Protein AF-A0A2G8PEU1-F1 (afdb_monomer)

Mean predicted aligned error: 15.69 Å

Foldseek 3Di:
DPPVVVVVLVVCLVVVLVVQLVVCVVVVDDNVVSVVVSVVVSVVSVVVVVVVVVVVVVVPPPVVVVVVVVVVVVVVVVVVVPDDPVVVVVVVVVVVVVVVVVVVVVVVVVPDD

Radius of gyration: 30.7 Å; Cα contacts (8 Å, |Δi|>4): 16; chains: 1; bounding box: 74×16×77 Å

Solvent-accessible surface area (backbone atoms only — not comparable to full-atom values): 6406 Å² total; per-residue (Å²): 134,65,81,64,56,63,56,52,50,55,51,48,52,53,54,49,50,53,51,50,37,52,51,34,47,72,72,68,44,54,69,69,59,28,50,52,52,43,51,52,52,49,52,50,50,52,49,53,49,50,50,54,50,48,52,57,58,71,64,59,77,51,60,63,64,56,46,51,56,54,51,51,52,50,51,53,51,53,51,60,73,69,53,52,80,67,59,57,51,51,53,53,52,52,53,52,52,52,54,51,51,52,55,54,54,58,58,62,64,80,70,67,130

Sequence (113 aa):
MRRRDVLGIGLALLLGGGLLYGLLLWAGLDTGAAQQASSVVFLLGCLGWTVGYLKRVLSREMTLKAQWATFERQQIQEKLHSLSPEEWQALQAELASETEEEAEGGLTEQGKC

pLDDT: mean 73.16, std 13.18, range [41.72, 91.38]

Nearest PDB structures (foldseek):
  7ard-assembly1_f  TM=5.089E-01  e=9.761E+00  Polytomella sp. Pringsheim 198.80

Secondary structure (DSSP, 8-state):
--THHHHHHHHHHHHHHHHHHHHHHHTT--HHHHHHHHHHHHHHHHHHHHHHHHHHHHTT--HHHHHHHHHHHHHHHHHHHHS-HHHHHHHHHHHHHHHHHHHHHHHHHTT--

Structure (mmCIF, N/CA/C/O backbone):
data_AF-A0A2G8PEU1-F1
#
_entry.id   AF-A0A2G8PEU1-F1
#
loop_
_atom_site.group_PDB
_atom_site.id
_atom_site.type_symbol
_atom_site.label_atom_id
_atom_site.label_alt_id
_atom_site.label_comp_id
_atom_site.label_asym_id
_atom_site.label_entity_id
_atom_site.label_seq_id
_atom_site.pdbx_PDB_ins_code
_atom_site.Cartn_x
_atom_site.Cartn_y
_atom_site.Cartn_z
_atom_site.occupancy
_atom_site.B_iso_or_equiv
_atom_site.auth_seq_id
_atom_site.auth_comp_id
_atom_site.auth_asym_id
_atom_site.auth_atom_id
_atom_site.pdbx_PDB_model_num
ATOM 1 N N . MET A 1 1 ? -1.436 0.421 11.258 1.00 52.22 1 MET A N 1
ATOM 2 C CA . MET A 1 1 ? -0.233 0.026 10.486 1.00 52.22 1 MET A CA 1
ATOM 3 C C . MET A 1 1 ? 0.990 0.170 11.369 1.00 52.22 1 MET A C 1
ATOM 5 O O . MET A 1 1 ? 1.088 1.181 12.058 1.00 52.22 1 MET A O 1
ATOM 9 N N . ARG A 1 2 ? 1.906 -0.808 11.391 1.00 60.06 2 ARG A N 1
ATOM 10 C CA . ARG A 1 2 ? 3.204 -0.605 12.047 1.00 60.06 2 ARG A CA 1
ATOM 11 C C . ARG A 1 2 ? 4.106 0.091 11.032 1.00 60.06 2 ARG A C 1
ATOM 13 O O . ARG A 1 2 ? 4.277 -0.386 9.922 1.00 60.06 2 ARG A O 1
ATOM 20 N N . ARG A 1 3 ? 4.693 1.212 11.439 1.00 57.25 3 ARG A N 1
ATOM 21 C CA . ARG A 1 3 ? 5.715 2.022 10.744 1.00 57.25 3 ARG A CA 1
ATOM 22 C C . ARG A 1 3 ? 6.770 1.253 9.918 1.00 57.25 3 ARG A C 1
ATOM 24 O O . ARG A 1 3 ? 7.330 1.816 8.989 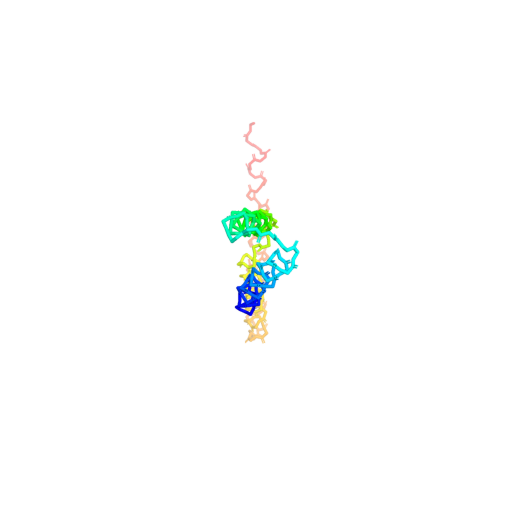1.00 57.25 3 ARG A O 1
ATOM 31 N N . ARG A 1 4 ? 7.020 -0.024 10.224 1.00 62.19 4 ARG A N 1
ATOM 32 C CA . ARG A 1 4 ? 7.952 -0.899 9.498 1.00 62.19 4 ARG A CA 1
ATOM 33 C C . ARG A 1 4 ? 7.449 -1.382 8.135 1.00 62.19 4 ARG A C 1
ATOM 35 O O . ARG A 1 4 ? 8.285 -1.624 7.274 1.00 62.19 4 ARG A O 1
ATOM 42 N N . ASP A 1 5 ? 6.136 -1.462 7.919 1.00 68.38 5 ASP A N 1
ATOM 43 C CA . ASP A 1 5 ? 5.595 -1.969 6.652 1.00 68.38 5 ASP A CA 1
ATOM 44 C C . ASP A 1 5 ? 5.984 -1.024 5.506 1.00 68.38 5 ASP A C 1
ATOM 46 O O . ASP A 1 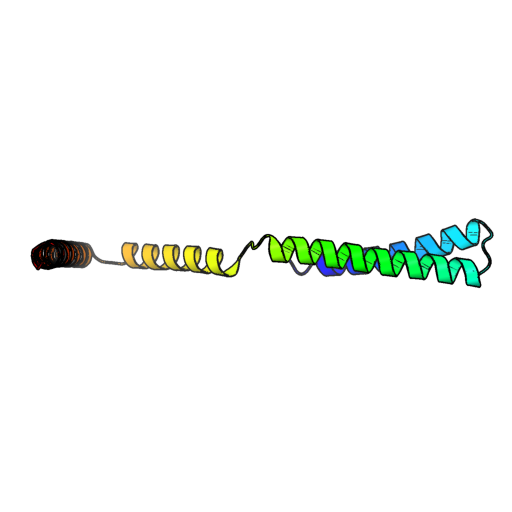5 ? 6.594 -1.456 4.532 1.00 68.38 5 ASP A O 1
ATOM 50 N N . VAL A 1 6 ? 5.739 0.285 5.676 1.00 75.19 6 VAL A N 1
ATOM 51 C CA . VAL A 1 6 ? 6.000 1.344 4.675 1.00 75.19 6 VAL A CA 1
ATOM 52 C C . VAL A 1 6 ? 7.460 1.365 4.223 1.00 75.19 6 VAL A C 1
ATOM 54 O O . VAL A 1 6 ? 7.739 1.488 3.032 1.00 75.19 6 VAL A O 1
ATOM 57 N N . LEU A 1 7 ? 8.390 1.196 5.165 1.00 79.62 7 LEU A N 1
ATOM 58 C CA . LEU A 1 7 ? 9.820 1.194 4.870 1.00 79.62 7 LEU A CA 1
ATOM 59 C C . LEU A 1 7 ? 10.232 -0.042 4.053 1.00 79.62 7 LEU A C 1
ATOM 61 O O . LEU A 1 7 ? 11.033 0.071 3.129 1.00 79.62 7 LEU A O 1
ATOM 65 N N . GLY A 1 8 ? 9.642 -1.205 4.350 1.00 82.38 8 GLY A N 1
ATOM 66 C CA . GLY A 1 8 ? 9.882 -2.436 3.595 1.00 82.38 8 GLY A CA 1
ATOM 67 C C . GLY A 1 8 ? 9.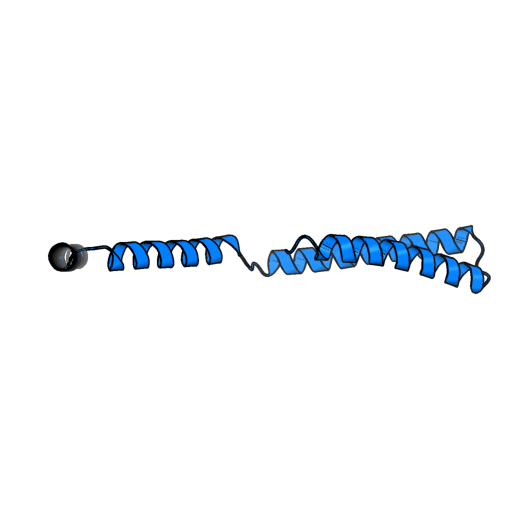378 -2.352 2.154 1.00 82.38 8 GLY A C 1
ATOM 68 O O . GLY A 1 8 ? 10.059 -2.791 1.234 1.00 82.38 8 GLY A O 1
ATOM 69 N N . ILE A 1 9 ? 8.221 -1.726 1.942 1.00 80.81 9 ILE A N 1
ATOM 70 C CA . ILE A 1 9 ? 7.623 -1.567 0.609 1.00 80.81 9 ILE A CA 1
ATOM 71 C C . ILE A 1 9 ? 8.407 -0.564 -0.233 1.00 80.81 9 ILE A C 1
ATOM 73 O O . ILE A 1 9 ? 8.667 -0.826 -1.404 1.00 80.81 9 ILE A O 1
ATOM 77 N N . GLY A 1 10 ? 8.814 0.565 0.360 1.00 80.69 10 GLY A N 1
ATOM 78 C CA . GLY A 1 10 ? 9.652 1.550 -0.325 1.00 80.69 10 GLY A CA 1
ATOM 79 C C . GLY A 1 10 ? 10.979 0.943 -0.785 1.00 80.69 10 GLY A C 1
ATOM 80 O O . GLY A 1 10 ? 11.386 1.141 -1.928 1.00 80.69 10 GLY A O 1
ATOM 81 N N . LEU A 1 11 ? 11.610 0.131 0.070 1.00 87.25 11 LEU A N 1
ATOM 82 C CA . LEU A 1 11 ? 12.844 -0.572 -0.273 1.00 87.25 11 LEU A CA 1
ATOM 83 C C . LEU A 1 11 ? 12.624 -1.639 -1.358 1.00 87.25 11 LEU A C 1
ATOM 85 O O . LEU A 1 11 ? 13.424 -1.743 -2.286 1.00 87.25 11 LEU A O 1
ATOM 89 N N . ALA A 1 12 ? 11.527 -2.395 -1.280 1.00 85.62 12 ALA A N 1
ATOM 90 C CA . ALA A 1 12 ? 11.177 -3.401 -2.281 1.00 85.62 12 ALA A CA 1
ATOM 91 C C . ALA A 1 12 ? 10.884 -2.785 -3.660 1.00 85.62 12 ALA A C 1
ATOM 93 O O . ALA A 1 12 ? 11.315 -3.333 -4.670 1.00 85.62 12 ALA A O 1
ATOM 94 N N . LEU A 1 13 ? 10.206 -1.633 -3.716 1.00 85.50 13 LEU A N 1
ATOM 95 C CA . LEU A 1 13 ? 9.960 -0.894 -4.960 1.00 85.50 13 LEU A CA 1
ATOM 96 C C . LEU A 1 13 ? 11.259 -0.373 -5.582 1.00 85.50 13 LEU A C 1
ATOM 98 O O . LEU A 1 13 ? 11.442 -0.491 -6.792 1.00 85.50 13 LEU A O 1
ATOM 102 N N . LEU A 1 14 ? 12.170 0.161 -4.764 1.00 85.62 14 LEU A N 1
ATOM 103 C CA . LEU A 1 14 ? 13.453 0.682 -5.234 1.00 85.62 14 LEU A CA 1
ATOM 104 C C . LEU A 1 14 ? 14.341 -0.436 -5.803 1.00 85.62 14 LEU A C 1
ATOM 106 O O . LEU A 1 14 ? 14.827 -0.338 -6.930 1.00 85.62 14 LEU A O 1
ATOM 110 N N . LEU A 1 15 ? 14.521 -1.517 -5.038 1.00 89.44 15 LEU A N 1
ATOM 111 C CA . LEU A 1 15 ? 15.333 -2.659 -5.460 1.00 89.44 15 LEU A CA 1
ATOM 112 C C . LEU A 1 15 ? 14.684 -3.411 -6.626 1.00 89.44 15 LEU A C 1
ATOM 114 O O . LEU A 1 15 ? 15.373 -3.784 -7.572 1.00 89.44 15 LEU A O 1
ATOM 118 N N . GLY A 1 16 ? 13.363 -3.590 -6.590 1.00 87.88 16 GLY A N 1
ATOM 119 C CA . GLY A 1 16 ? 12.604 -4.242 -7.652 1.00 87.88 16 GLY A CA 1
ATOM 120 C C . GLY A 1 16 ? 12.656 -3.470 -8.969 1.00 87.88 16 GLY A C 1
ATOM 121 O O . GLY A 1 16 ? 12.897 -4.072 -10.011 1.00 87.88 16 GLY A O 1
ATOM 122 N N . GLY A 1 17 ? 12.507 -2.142 -8.933 1.00 84.62 17 GLY A N 1
ATOM 123 C CA . GLY A 1 17 ? 12.611 -1.293 -10.123 1.00 84.62 17 GLY A CA 1
ATOM 124 C C . GLY A 1 17 ? 14.012 -1.304 -10.739 1.00 84.62 17 GLY A C 1
ATOM 125 O O . GLY A 1 17 ? 14.148 -1.446 -11.955 1.00 84.62 17 GLY A O 1
ATOM 126 N N . GLY A 1 18 ? 15.055 -1.229 -9.903 1.00 84.25 18 GLY A N 1
ATOM 127 C CA . GLY A 1 18 ? 16.447 -1.311 -10.354 1.00 84.25 18 GLY A CA 1
ATOM 128 C C . GLY A 1 18 ? 16.805 -2.673 -10.957 1.00 84.25 18 GLY A C 1
ATOM 129 O O . GLY A 1 18 ? 17.414 -2.731 -12.025 1.00 84.25 18 GLY A O 1
ATOM 130 N N . LEU A 1 19 ? 16.374 -3.768 -10.320 1.00 90.00 19 LEU A N 1
ATOM 131 C CA . LEU A 1 19 ? 16.560 -5.129 -10.837 1.00 90.00 19 LEU A CA 1
ATOM 132 C C . LEU A 1 19 ? 15.831 -5.344 -12.160 1.00 90.00 19 LEU A C 1
ATOM 134 O O . LEU A 1 19 ? 16.400 -5.922 -13.084 1.00 90.00 19 LEU A O 1
ATOM 138 N N . LEU A 1 20 ? 14.591 -4.863 -12.262 1.00 86.44 20 LEU A N 1
ATOM 139 C CA . LEU A 1 20 ? 13.805 -4.965 -13.482 1.00 86.44 20 LEU A CA 1
ATOM 140 C C . LEU A 1 20 ? 14.508 -4.235 -14.630 1.00 86.44 20 LEU A C 1
ATOM 142 O O . LEU A 1 20 ? 14.748 -4.836 -15.669 1.00 86.44 20 LEU A O 1
ATOM 146 N N . TYR A 1 21 ? 14.923 -2.982 -14.430 1.00 85.31 21 TYR A N 1
ATOM 147 C CA . TYR A 1 21 ? 15.658 -2.233 -15.452 1.00 85.31 21 TYR A CA 1
ATOM 148 C C . TYR A 1 21 ? 16.955 -2.940 -15.885 1.00 85.31 21 TYR A C 1
ATOM 150 O O . TYR A 1 21 ? 17.211 -3.065 -17.082 1.00 85.31 21 TYR A O 1
ATOM 158 N N . GLY A 1 22 ? 17.733 -3.468 -14.932 1.00 85.88 22 GLY A N 1
ATOM 159 C CA . GLY A 1 22 ? 18.942 -4.243 -15.228 1.00 85.88 22 GLY A CA 1
ATOM 160 C C . GLY A 1 22 ? 18.667 -5.517 -16.036 1.00 85.88 22 GLY A C 1
ATOM 161 O O . GLY A 1 22 ? 19.410 -5.818 -16.968 1.00 85.88 22 GLY A O 1
ATOM 162 N N . LEU A 1 23 ? 17.574 -6.229 -15.736 1.00 88.12 23 LEU A N 1
ATOM 163 C CA . LEU A 1 23 ? 17.132 -7.403 -16.498 1.00 88.12 23 LEU A CA 1
ATOM 164 C C . LEU A 1 23 ? 16.714 -7.046 -17.927 1.00 88.12 23 LEU A C 1
ATOM 166 O O . LEU A 1 23 ? 17.058 -7.776 -18.853 1.00 88.12 23 LEU A O 1
ATOM 170 N N . LEU A 1 24 ? 16.008 -5.927 -18.121 1.00 86.06 24 LEU A N 1
ATOM 171 C CA . LEU A 1 24 ? 15.631 -5.467 -19.460 1.00 86.06 24 LEU A CA 1
ATOM 172 C C . LEU A 1 24 ? 16.867 -5.083 -20.286 1.00 86.06 24 LEU A C 1
ATOM 174 O O . LEU A 1 24 ? 16.956 -5.467 -21.450 1.00 86.06 24 LEU A O 1
ATOM 178 N N . LEU A 1 25 ? 17.844 -4.400 -19.683 1.00 85.75 25 LEU A N 1
ATOM 179 C CA . LEU A 1 25 ? 19.113 -4.094 -20.351 1.00 85.75 25 LEU A CA 1
ATOM 180 C C . LEU A 1 25 ? 19.885 -5.367 -20.721 1.00 85.75 25 LEU A C 1
ATOM 182 O O . LEU A 1 25 ? 20.404 -5.476 -21.829 1.00 85.75 25 LEU A O 1
ATOM 186 N N . TRP A 1 26 ? 19.935 -6.345 -19.813 1.00 87.88 26 TRP A N 1
ATOM 187 C CA . TRP A 1 26 ? 20.589 -7.630 -20.067 1.00 87.88 26 TRP A CA 1
ATOM 188 C C . TRP A 1 26 ? 19.900 -8.432 -21.182 1.00 87.88 26 TRP A C 1
ATOM 190 O O . TRP A 1 26 ? 20.571 -9.106 -21.958 1.00 87.88 26 TRP A O 1
ATOM 200 N N . ALA A 1 27 ? 18.578 -8.304 -21.321 1.00 86.50 27 ALA A N 1
ATOM 201 C CA . ALA A 1 27 ? 17.807 -8.886 -22.418 1.00 86.50 27 ALA A CA 1
ATOM 202 C C . ALA A 1 27 ? 18.028 -8.188 -23.780 1.00 86.50 27 ALA A C 1
ATOM 204 O O . ALA A 1 27 ? 17.435 -8.601 -24.776 1.00 86.50 27 ALA A O 1
ATOM 205 N N . GLY A 1 28 ? 18.871 -7.149 -23.842 1.00 85.75 28 GLY A N 1
ATOM 206 C CA . GLY A 1 28 ? 19.215 -6.439 -25.075 1.00 85.75 28 GLY A CA 1
ATOM 207 C C . GLY A 1 28 ? 18.197 -5.380 -25.497 1.00 85.75 28 GLY A C 1
ATOM 208 O O . GLY A 1 28 ? 18.218 -4.950 -26.650 1.00 85.75 28 GLY A O 1
ATOM 209 N N . LEU A 1 29 ? 17.298 -4.961 -24.596 1.00 84.06 29 LEU A N 1
ATOM 210 C CA . LEU A 1 29 ? 16.388 -3.854 -24.879 1.00 84.06 29 LEU A CA 1
ATOM 211 C C . LEU A 1 29 ? 17.151 -2.529 -24.932 1.00 84.06 29 LEU A C 1
ATOM 213 O O . LEU A 1 29 ? 17.984 -2.236 -24.074 1.00 84.06 29 LEU A O 1
ATOM 217 N N . ASP A 1 30 ? 16.794 -1.706 -25.917 1.00 87.94 30 ASP A N 1
ATOM 218 C CA . ASP A 1 30 ? 17.267 -0.330 -26.017 1.00 87.94 30 ASP A CA 1
ATOM 219 C C . ASP A 1 30 ? 16.915 0.450 -24.736 1.00 87.94 30 ASP A C 1
ATOM 221 O O . ASP A 1 30 ? 15.866 0.218 -24.119 1.00 87.94 30 ASP A O 1
ATOM 225 N N . THR A 1 31 ? 17.780 1.377 -24.324 1.00 84.12 31 THR A N 1
ATOM 226 C CA . THR A 1 31 ? 17.635 2.127 -23.066 1.00 84.12 31 THR A CA 1
ATOM 227 C C . THR A 1 31 ? 16.303 2.873 -23.002 1.00 84.12 31 THR A C 1
ATOM 229 O O . THR A 1 31 ? 15.668 2.899 -21.945 1.00 84.12 31 THR A O 1
ATOM 232 N N . GLY A 1 32 ? 15.825 3.398 -24.137 1.00 87.00 32 GLY A N 1
ATOM 233 C CA . GLY A 1 32 ? 14.524 4.065 -24.222 1.00 87.00 32 GLY A CA 1
ATOM 234 C C . GLY A 1 32 ? 13.348 3.118 -23.961 1.00 87.00 32 GLY A C 1
ATOM 235 O O . GLY A 1 32 ? 12.450 3.431 -23.175 1.00 87.00 32 GLY A O 1
ATOM 236 N N . ALA A 1 33 ? 13.378 1.924 -24.559 1.00 84.50 33 ALA A N 1
ATOM 237 C CA . ALA A 1 33 ? 12.341 0.911 -24.369 1.00 84.50 33 ALA A CA 1
ATOM 238 C C . ALA A 1 33 ? 12.369 0.330 -22.945 1.00 84.50 33 ALA A C 1
ATOM 240 O O . ALA A 1 33 ? 11.318 0.169 -22.317 1.00 84.50 33 ALA A O 1
ATOM 241 N N . ALA A 1 34 ? 13.565 0.077 -22.405 1.00 85.31 34 ALA A N 1
ATOM 242 C CA . ALA A 1 34 ? 13.755 -0.401 -21.038 1.00 85.31 34 ALA A CA 1
ATOM 243 C C . ALA A 1 34 ? 13.236 0.607 -19.999 1.00 85.31 34 ALA A C 1
ATOM 245 O O . ALA A 1 34 ? 12.588 0.210 -19.027 1.00 85.31 34 ALA A O 1
ATOM 246 N N . GLN A 1 35 ? 13.459 1.908 -20.222 1.00 84.62 35 GLN A N 1
ATOM 247 C CA . GLN A 1 35 ? 12.935 2.977 -19.370 1.00 84.62 35 GLN A CA 1
ATOM 248 C C . GLN A 1 35 ? 11.405 3.069 -19.426 1.00 84.62 35 GLN A C 1
ATOM 250 O O . GLN A 1 35 ? 10.751 3.221 -18.391 1.00 84.62 35 GLN A O 1
ATOM 255 N N . GLN A 1 36 ? 10.810 2.985 -20.618 1.00 90.19 36 GLN A N 1
ATOM 256 C CA . GLN A 1 36 ? 9.356 3.055 -20.751 1.00 90.19 36 GLN A CA 1
ATOM 257 C C . GLN A 1 36 ? 8.681 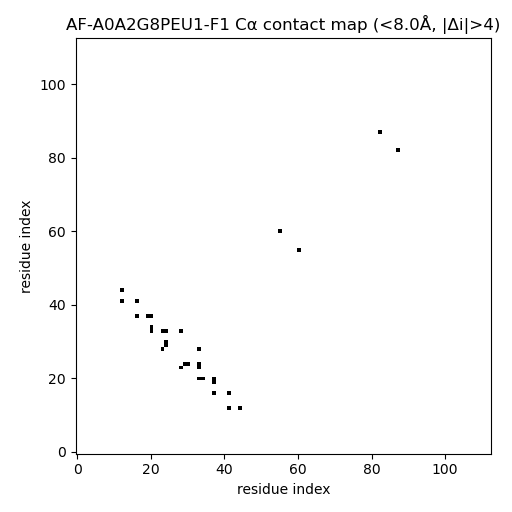1.856 -20.074 1.00 90.19 36 GLN A C 1
ATOM 259 O O . GLN A 1 36 ? 7.730 2.031 -19.309 1.00 90.19 36 GLN A O 1
ATOM 264 N N . ALA A 1 37 ? 9.206 0.649 -20.290 1.00 87.25 37 ALA A N 1
ATOM 265 C CA . ALA A 1 37 ? 8.682 -0.564 -19.675 1.00 87.25 37 ALA A CA 1
ATOM 266 C C . ALA A 1 37 ? 8.821 -0.548 -18.143 1.00 87.25 37 ALA A C 1
ATOM 268 O O . ALA A 1 37 ? 7.853 -0.845 -17.439 1.00 87.25 37 ALA A O 1
ATOM 269 N N . SER A 1 38 ? 9.979 -0.142 -17.608 1.00 85.69 38 SER A N 1
ATOM 270 C CA . SER A 1 38 ? 10.179 -0.048 -16.156 1.00 85.69 38 SER A CA 1
ATOM 271 C C . SER A 1 38 ? 9.253 0.990 -15.511 1.00 85.69 38 SER A C 1
ATOM 273 O O . SER A 1 38 ? 8.691 0.728 -14.447 1.00 85.69 38 SER A O 1
ATOM 275 N N . SER A 1 39 ? 9.006 2.116 -16.187 1.00 86.88 39 SER A N 1
ATOM 276 C CA . SER A 1 39 ? 8.085 3.162 -15.719 1.00 86.88 39 SER A CA 1
ATOM 277 C C . SER A 1 39 ? 6.638 2.671 -15.656 1.00 86.88 39 SER A C 1
ATOM 279 O O . SER A 1 39 ? 5.950 2.899 -14.662 1.00 86.88 39 SER A O 1
ATOM 281 N N . VAL A 1 40 ? 6.174 1.954 -16.686 1.00 91.38 40 VAL A N 1
ATOM 282 C CA . VAL A 1 40 ? 4.821 1.372 -16.703 1.00 91.38 40 VAL A CA 1
ATOM 283 C C . VAL A 1 40 ? 4.661 0.351 -15.578 1.00 91.38 40 VAL A C 1
ATOM 285 O O . VAL A 1 40 ? 3.669 0.394 -14.851 1.00 91.38 40 VAL A O 1
ATOM 288 N N . VAL A 1 41 ? 5.647 -0.526 -15.380 1.00 88.44 41 VAL A N 1
ATOM 289 C CA . VAL A 1 41 ? 5.606 -1.513 -14.292 1.00 88.44 41 VAL A CA 1
ATOM 290 C C . VAL A 1 41 ? 5.618 -0.833 -12.922 1.00 88.44 41 VAL A C 1
ATOM 292 O O . VAL A 1 41 ? 4.856 -1.234 -12.043 1.00 88.44 41 VAL A O 1
ATOM 295 N N . PHE A 1 42 ? 6.410 0.226 -12.741 1.00 87.62 42 PHE A N 1
ATOM 296 C CA . PHE A 1 42 ? 6.429 0.996 -11.498 1.00 87.62 42 PHE A CA 1
ATOM 297 C C . PHE A 1 42 ? 5.071 1.647 -11.208 1.00 87.62 42 PHE A C 1
ATOM 299 O O . PHE A 1 42 ? 4.553 1.525 -10.098 1.00 87.62 42 PHE A O 1
ATOM 306 N N . LEU A 1 43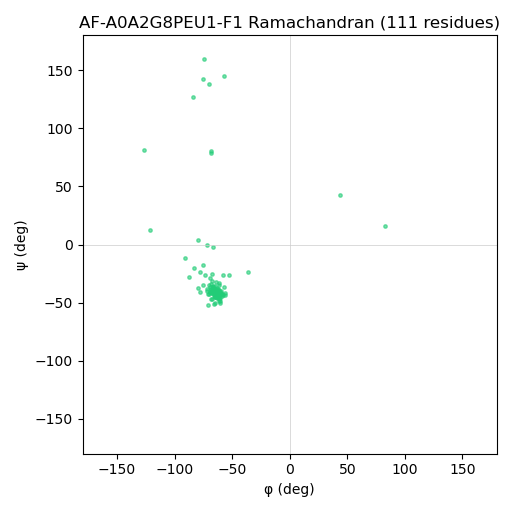 ? 4.449 2.270 -12.214 1.00 90.06 43 LEU A N 1
ATOM 307 C CA . LEU A 1 43 ? 3.121 2.872 -12.083 1.00 90.06 43 LEU A CA 1
ATOM 308 C C . LEU A 1 43 ? 2.049 1.828 -11.751 1.00 90.06 43 LEU A C 1
ATOM 310 O O . LEU A 1 43 ? 1.236 2.059 -10.858 1.00 90.06 43 LEU A O 1
ATOM 314 N N . LEU A 1 44 ? 2.071 0.664 -12.407 1.00 91.00 44 LEU A N 1
ATOM 315 C CA . LEU A 1 44 ? 1.164 -0.445 -12.095 1.00 91.00 44 LEU A CA 1
ATOM 316 C C . LEU A 1 44 ? 1.401 -0.997 -10.685 1.00 91.00 44 LEU A C 1
ATOM 318 O O . LEU A 1 44 ? 0.438 -1.290 -9.978 1.00 91.00 44 LEU A O 1
ATOM 322 N N . GLY A 1 45 ? 2.659 -1.084 -10.246 1.00 87.75 45 GLY A N 1
ATOM 323 C CA . GLY A 1 45 ? 3.024 -1.453 -8.879 1.00 87.75 45 GLY A CA 1
ATOM 324 C C . GLY A 1 45 ? 2.480 -0.460 -7.851 1.00 87.75 45 GLY A C 1
ATOM 325 O O . GLY A 1 45 ? 1.836 -0.868 -6.885 1.00 87.75 45 GLY A O 1
ATOM 326 N N . CYS A 1 46 ? 2.651 0.844 -8.087 1.00 88.19 46 CYS A N 1
ATOM 327 C CA . CYS A 1 46 ? 2.072 1.904 -7.260 1.00 88.19 46 CYS A CA 1
ATOM 328 C C . CYS A 1 46 ? 0.540 1.866 -7.250 1.00 88.19 46 CYS A C 1
ATOM 330 O O . CYS A 1 46 ? -0.075 2.065 -6.199 1.00 88.19 46 CYS A O 1
ATOM 332 N N . LEU A 1 47 ? -0.089 1.587 -8.392 1.00 90.19 47 LEU A N 1
ATOM 333 C CA . LEU A 1 47 ? -1.541 1.497 -8.493 1.00 90.19 47 LEU A CA 1
ATOM 334 C C . LEU A 1 47 ? -2.065 0.270 -7.738 1.00 90.19 47 LEU A C 1
ATOM 336 O O . LEU A 1 47 ? -2.971 0.401 -6.920 1.00 90.19 47 LEU A O 1
ATOM 340 N N . GLY A 1 48 ? -1.447 -0.897 -7.928 1.00 88.62 48 GLY A N 1
ATOM 341 C CA . GLY A 1 48 ? -1.754 -2.113 -7.177 1.00 88.62 48 GLY A CA 1
ATOM 342 C C . GLY A 1 48 ? -1.539 -1.934 -5.674 1.00 88.62 48 GLY A C 1
ATOM 343 O O . GLY A 1 48 ? -2.384 -2.343 -4.877 1.00 88.62 48 GLY A O 1
ATOM 344 N N . TRP A 1 49 ? -0.468 -1.237 -5.283 1.00 84.38 49 TRP A N 1
ATOM 345 C CA . TRP A 1 49 ? -0.206 -0.865 -3.895 1.00 84.38 49 TRP A CA 1
ATOM 346 C C . TRP A 1 49 ? -1.320 0.018 -3.321 1.00 84.38 49 TRP A C 1
ATOM 348 O O . TRP A 1 49 ? -1.867 -0.267 -2.254 1.00 84.38 49 TRP A O 1
ATOM 358 N N . THR A 1 50 ? -1.701 1.061 -4.060 1.00 85.81 50 THR A N 1
ATOM 359 C CA . THR A 1 50 ? -2.772 1.992 -3.684 1.00 85.81 50 THR A CA 1
ATOM 360 C C . THR A 1 50 ? -4.112 1.277 -3.561 1.00 85.81 50 THR A C 1
ATOM 362 O O . THR A 1 50 ? -4.831 1.490 -2.590 1.00 85.81 50 THR A O 1
ATOM 365 N N . VAL A 1 51 ? -4.434 0.372 -4.487 1.00 88.12 51 VAL A N 1
ATOM 366 C CA . VAL A 1 51 ? -5.644 -0.458 -4.426 1.00 88.12 51 VAL A CA 1
ATOM 367 C C . VAL A 1 51 ? -5.598 -1.407 -3.225 1.00 88.12 51 VAL A C 1
ATOM 369 O O . VAL A 1 51 ? -6.598 -1.546 -2.523 1.00 88.12 51 VAL A O 1
ATOM 372 N N . GLY A 1 52 ? -4.449 -2.022 -2.932 1.00 84.31 52 GLY A N 1
ATOM 373 C CA . GLY A 1 52 ? -4.258 -2.846 -1.736 1.00 84.31 52 GLY A CA 1
ATOM 374 C C . GLY A 1 52 ? -4.495 -2.054 -0.447 1.00 84.31 52 GLY A C 1
ATOM 375 O O . GLY A 1 52 ? -5.196 -2.521 0.454 1.00 84.31 52 GLY A O 1
ATOM 376 N N . TYR A 1 53 ? -3.993 -0.818 -0.393 1.00 78.62 53 TYR A N 1
ATOM 377 C CA . TYR A 1 53 ? -4.272 0.111 0.698 1.00 78.62 53 TYR A CA 1
ATOM 378 C C . TYR A 1 53 ? -5.758 0.473 0.765 1.00 78.62 53 TYR A C 1
ATOM 380 O O . TYR A 1 53 ? -6.355 0.405 1.836 1.00 78.62 53 TYR A O 1
ATOM 388 N N . LEU A 1 54 ? -6.379 0.791 -0.370 1.00 82.00 54 LEU A N 1
ATOM 389 C CA . LEU A 1 54 ? -7.785 1.176 -0.445 1.00 82.00 54 LEU A CA 1
ATOM 390 C C . LEU A 1 54 ? -8.704 0.046 0.032 1.00 82.00 54 LEU A C 1
ATOM 392 O O . LEU A 1 54 ? -9.611 0.294 0.822 1.00 82.00 54 LEU A O 1
ATOM 396 N N . LYS A 1 55 ? -8.425 -1.207 -0.352 1.00 79.50 55 LYS A N 1
ATOM 397 C CA . LYS A 1 55 ? -9.131 -2.388 0.173 1.00 79.50 55 LYS A CA 1
ATOM 398 C C . LYS A 1 55 ? -8.956 -2.521 1.684 1.00 79.50 55 LYS A C 1
ATOM 400 O O . LYS A 1 55 ? -9.920 -2.813 2.382 1.00 79.50 55 LYS A O 1
ATOM 405 N N . ARG A 1 56 ? -7.756 -2.260 2.207 1.00 74.06 56 ARG A N 1
ATOM 406 C CA . ARG A 1 56 ? -7.473 -2.298 3.649 1.00 74.06 56 ARG A CA 1
ATOM 407 C C . ARG A 1 56 ? -8.202 -1.189 4.417 1.00 74.06 56 ARG A C 1
ATOM 409 O O . ARG A 1 56 ? -8.675 -1.435 5.521 1.00 74.06 56 ARG A O 1
ATOM 416 N N . VAL A 1 57 ? -8.337 -0.002 3.822 1.00 70.38 57 VAL A N 1
ATOM 417 C CA . VAL A 1 57 ? -9.139 1.109 4.360 1.00 70.38 57 VAL A CA 1
ATOM 418 C C . VAL A 1 57 ? -10.630 0.768 4.342 1.00 70.38 57 VAL A C 1
ATOM 420 O O . VAL A 1 57 ? -11.304 0.932 5.359 1.00 70.38 57 VAL A O 1
ATOM 423 N N . LEU A 1 58 ? -11.144 0.243 3.225 1.00 73.19 58 LEU A N 1
ATOM 424 C CA . LEU A 1 58 ? -12.539 -0.200 3.114 1.00 73.19 58 LEU A CA 1
ATOM 425 C C . LEU A 1 58 ? -12.869 -1.333 4.088 1.00 73.19 58 LEU A C 1
ATOM 427 O O . LEU A 1 58 ? -13.984 -1.380 4.600 1.00 73.19 58 LEU A O 1
ATOM 431 N N . SER A 1 59 ? -11.901 -2.205 4.379 1.00 67.81 59 SER A N 1
ATOM 432 C CA . SER A 1 59 ? -12.064 -3.310 5.325 1.00 67.81 59 SER A CA 1
ATOM 433 C C . SER A 1 59 ? -12.267 -2.857 6.776 1.00 67.81 59 SER A C 1
ATOM 435 O O . SER A 1 59 ? -12.471 -3.717 7.626 1.00 67.81 59 SER A O 1
ATOM 437 N N . ARG A 1 60 ? -12.239 -1.540 7.065 1.00 56.81 60 ARG A N 1
ATOM 438 C CA . ARG A 1 60 ? -12.727 -0.923 8.313 1.00 56.81 60 ARG A CA 1
ATOM 439 C C . ARG A 1 60 ? -12.330 -1.681 9.587 1.00 56.81 60 ARG A C 1
ATOM 441 O O . ARG A 1 60 ? -13.116 -1.756 10.529 1.00 56.81 60 ARG A O 1
ATOM 448 N N . GLU A 1 61 ? -11.087 -2.149 9.689 1.00 55.22 61 GLU A N 1
ATOM 449 C CA . GLU A 1 61 ? -10.498 -2.386 11.008 1.00 55.22 61 GLU A CA 1
ATOM 450 C C . GLU A 1 61 ? -10.294 -1.016 11.661 1.00 55.22 61 GLU A C 1
ATOM 452 O O . GLU A 1 61 ? -9.223 -0.410 11.606 1.00 55.22 61 GLU A O 1
ATOM 457 N N . MET A 1 62 ? -11.373 -0.469 12.222 1.00 55.72 62 MET A N 1
ATOM 458 C CA . MET A 1 62 ? -11.340 0.708 13.072 1.00 55.72 62 MET A CA 1
ATOM 459 C C . MET A 1 62 ? -10.625 0.321 14.362 1.00 55.72 62 MET A C 1
ATOM 461 O O . MET A 1 62 ? -11.243 0.119 15.406 1.00 55.72 62 MET A O 1
ATOM 465 N N . THR A 1 63 ? -9.296 0.276 14.300 1.00 56.47 63 THR A N 1
ATOM 466 C CA . THR A 1 63 ? -8.440 0.164 15.478 1.00 56.47 63 THR A CA 1
ATOM 467 C C . THR A 1 63 ? -8.778 1.249 16.490 1.00 56.47 63 THR A C 1
ATOM 469 O O . THR A 1 63 ? -8.574 1.039 17.670 1.00 56.47 63 THR A O 1
ATOM 472 N N . LEU A 1 64 ? -9.329 2.399 16.085 1.00 54.56 64 LEU A N 1
ATOM 473 C CA . LEU A 1 64 ? -9.721 3.438 17.034 1.00 54.56 64 LEU A CA 1
ATOM 474 C C . LEU A 1 64 ? -10.952 3.037 17.867 1.00 54.56 64 LEU A C 1
ATOM 476 O O . LEU A 1 64 ? -10.858 3.042 19.086 1.00 54.56 64 LEU A O 1
ATOM 480 N N . LYS A 1 65 ? -12.065 2.611 17.247 1.00 59.09 65 LYS A N 1
ATOM 481 C CA . LYS A 1 65 ? -13.260 2.166 17.996 1.00 59.09 65 LYS A CA 1
ATOM 482 C C . LYS A 1 65 ? -12.961 0.964 18.893 1.00 59.09 65 LYS A C 1
ATOM 484 O O . LYS A 1 65 ? -13.377 0.950 20.046 1.00 59.09 65 LYS A O 1
ATOM 489 N N . ALA A 1 66 ? -12.210 -0.011 18.382 1.00 60.69 66 ALA A N 1
ATOM 490 C CA . ALA A 1 66 ? -11.826 -1.183 19.162 1.00 60.69 66 ALA A CA 1
ATOM 491 C C . ALA A 1 66 ? -10.866 -0.829 20.316 1.00 60.69 66 ALA A C 1
ATOM 493 O O . ALA A 1 66 ? -11.009 -1.364 21.414 1.00 60.69 66 ALA A O 1
ATOM 494 N N . GLN A 1 67 ? -9.924 0.104 20.112 1.00 61.75 67 GLN A N 1
ATOM 495 C CA . GLN A 1 67 ? -9.013 0.547 21.176 1.00 61.75 67 GLN A CA 1
ATOM 496 C C . GLN A 1 67 ? -9.728 1.360 22.259 1.00 61.75 67 GLN A C 1
ATOM 498 O O . GLN A 1 67 ? -9.469 1.115 23.433 1.00 61.75 67 GLN A O 1
ATOM 503 N N . TRP A 1 68 ? -10.653 2.256 21.896 1.00 66.56 68 TRP A N 1
ATOM 504 C CA . TRP A 1 68 ? -11.446 3.010 22.875 1.00 66.56 68 TRP A CA 1
ATOM 505 C C . TRP A 1 68 ? -12.298 2.090 23.746 1.00 66.56 68 TRP A C 1
ATOM 507 O O . TRP A 1 68 ? -12.198 2.162 24.964 1.00 66.56 68 TRP A O 1
ATOM 517 N N . ALA A 1 69 ? -13.030 1.149 23.141 1.00 67.62 69 ALA A N 1
ATOM 518 C CA . ALA A 1 69 ? -13.859 0.207 23.894 1.00 67.62 69 ALA A CA 1
ATOM 519 C C . ALA A 1 69 ? -13.037 -0.684 24.847 1.00 67.62 69 ALA A C 1
ATOM 521 O O . ALA A 1 69 ? -13.492 -1.029 25.936 1.00 67.62 69 ALA A O 1
ATOM 522 N N . THR A 1 70 ? -11.817 -1.060 24.452 1.00 69.31 70 THR A N 1
ATOM 523 C CA . THR A 1 70 ? -10.929 -1.889 25.287 1.00 69.31 70 THR A CA 1
ATOM 524 C C . THR A 1 70 ? -10.298 -1.080 26.424 1.00 69.31 70 THR A C 1
ATOM 526 O O . THR A 1 70 ? -10.107 -1.602 27.520 1.00 69.31 70 THR A O 1
ATOM 529 N N . PHE A 1 71 ? -9.983 0.194 26.183 1.00 71.88 71 PHE A N 1
ATOM 530 C CA . PHE A 1 71 ? -9.461 1.107 27.200 1.00 71.88 71 PHE A CA 1
ATOM 531 C C . PHE A 1 71 ? -10.529 1.471 28.237 1.00 71.88 71 PHE A C 1
ATOM 533 O O . PHE A 1 71 ? -10.270 1.444 29.436 1.00 71.88 71 PHE A O 1
ATOM 540 N N . GLU A 1 72 ? -11.747 1.743 27.776 1.00 73.75 72 GLU A N 1
ATOM 541 C CA . GLU A 1 72 ? -12.884 2.087 28.625 1.00 73.75 72 GLU A CA 1
ATOM 542 C C . GLU A 1 72 ? -13.269 0.925 29.548 1.00 73.75 72 GLU A C 1
ATOM 544 O O . GLU A 1 72 ? -13.387 1.118 30.755 1.00 73.75 72 GLU A O 1
ATOM 549 N N . ARG A 1 73 ? -13.329 -0.310 29.024 1.00 73.12 73 ARG A N 1
ATOM 550 C CA . ARG A 1 73 ? -13.559 -1.508 29.851 1.00 73.12 73 ARG A CA 1
ATOM 551 C C . ARG A 1 73 ? -12.498 -1.693 30.931 1.00 73.12 73 ARG A C 1
ATOM 553 O O . ARG A 1 73 ? -12.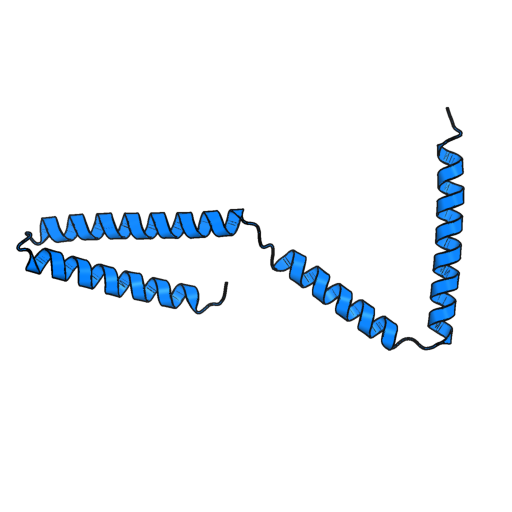854 -1.993 32.063 1.00 73.12 73 ARG A O 1
ATOM 560 N N . GLN A 1 74 ? -11.220 -1.512 30.598 1.00 72.38 74 GLN A N 1
ATOM 561 C CA . GLN A 1 74 ? -10.143 -1.684 31.576 1.00 72.38 74 GLN A CA 1
ATOM 562 C C . GLN A 1 74 ? -10.176 -0.609 32.665 1.00 72.38 74 GLN A C 1
ATOM 564 O O . GLN A 1 74 ? -10.053 -0.947 33.837 1.00 72.38 74 GLN A O 1
ATOM 569 N N . GLN A 1 75 ? -10.431 0.654 32.311 1.00 76.56 75 GLN A N 1
ATOM 570 C CA . GLN A 1 75 ? -10.576 1.710 33.315 1.00 76.56 75 GLN A CA 1
ATOM 571 C C . GLN A 1 75 ? -11.787 1.486 34.225 1.00 76.56 75 GLN A C 1
ATOM 573 O O . GLN A 1 75 ? -11.663 1.631 35.437 1.00 76.56 75 GLN A O 1
ATOM 578 N N . ILE A 1 76 ? -12.944 1.110 33.669 1.00 77.06 76 ILE A N 1
ATOM 579 C CA . ILE A 1 76 ? -14.138 0.805 34.472 1.00 77.06 76 ILE A CA 1
ATOM 580 C C . ILE A 1 76 ? -13.841 -0.353 35.433 1.00 77.06 76 ILE A C 1
ATOM 582 O O . ILE A 1 76 ? -14.188 -0.282 36.608 1.00 77.06 76 ILE A O 1
ATOM 586 N N . GLN A 1 77 ? -13.134 -1.384 34.972 1.00 74.38 77 GLN A N 1
ATOM 587 C CA . GLN A 1 77 ? -12.783 -2.548 35.783 1.00 74.38 77 GLN A CA 1
ATOM 588 C C . GLN A 1 77 ? -11.777 -2.224 36.899 1.00 74.38 77 GLN A C 1
ATOM 590 O O . GLN A 1 77 ? -11.940 -2.711 38.015 1.00 74.38 77 GLN A O 1
ATOM 595 N N . GLU A 1 78 ? -10.790 -1.362 36.648 1.00 73.38 78 GLU A N 1
ATOM 596 C CA . GLU A 1 78 ? -9.884 -0.861 37.691 1.00 73.38 78 GLU A CA 1
ATOM 597 C C . GLU A 1 78 ? -10.616 0.001 38.725 1.00 73.38 78 GLU A C 1
ATOM 599 O O . GLU A 1 78 ? -10.397 -0.165 39.925 1.00 73.38 78 GLU A O 1
ATOM 604 N N . LYS A 1 79 ? -11.522 0.885 38.281 1.00 73.75 79 LYS A N 1
ATOM 605 C CA . LYS A 1 79 ? -12.342 1.708 39.181 1.00 73.75 79 LYS A CA 1
ATOM 606 C C . LYS A 1 79 ? -13.227 0.838 40.072 1.00 73.75 79 LYS A C 1
ATOM 608 O O . LYS A 1 79 ? -13.209 1.026 41.283 1.00 73.75 79 LYS A O 1
ATOM 613 N N . LEU A 1 80 ? -13.895 -0.162 39.499 1.00 65.12 80 LEU A N 1
ATOM 614 C CA . LEU A 1 80 ? -14.688 -1.160 40.223 1.00 65.12 80 LEU A CA 1
ATOM 615 C C . LEU A 1 80 ? -13.876 -1.906 41.285 1.00 65.12 80 LEU A C 1
ATOM 617 O O . LEU A 1 80 ? -14.340 -2.091 42.403 1.00 65.12 80 LEU A O 1
ATOM 621 N N . HIS A 1 81 ? -12.649 -2.304 40.952 1.00 64.94 81 HIS A N 1
ATOM 622 C CA . HIS A 1 81 ? -11.786 -3.047 41.870 1.00 64.94 81 HIS A CA 1
ATOM 623 C C . HIS A 1 81 ? -11.180 -2.172 42.981 1.00 64.94 81 HIS A C 1
ATOM 625 O O . HIS A 1 81 ? -10.685 -2.698 43.978 1.00 64.94 81 HIS A O 1
ATOM 631 N N . SER A 1 82 ? -11.192 -0.847 42.798 1.00 63.75 82 SER A N 1
ATOM 632 C CA . SER A 1 82 ? -10.736 0.139 43.786 1.00 63.75 82 SER A CA 1
ATOM 633 C C . SER A 1 82 ? -11.838 0.649 44.722 1.00 63.75 82 SER A C 1
ATOM 635 O O . SER A 1 82 ? -11.514 1.315 45.703 1.00 63.75 82 SER A O 1
ATOM 637 N N . LEU A 1 83 ? -13.111 0.353 44.432 1.00 66.62 83 LEU A N 1
ATOM 638 C CA . LEU A 1 83 ? -14.241 0.750 45.275 1.00 66.62 83 LEU A CA 1
ATOM 639 C C . LEU A 1 83 ? -14.329 -0.131 46.525 1.00 66.62 83 LEU A C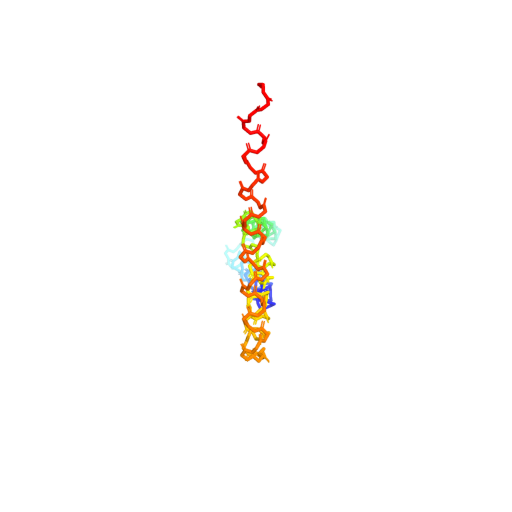 1
ATOM 641 O O . LEU A 1 83 ? -14.083 -1.339 46.487 1.00 66.62 83 LEU A O 1
ATOM 645 N N . SER A 1 84 ? -14.689 0.490 47.645 1.00 65.12 84 SER A N 1
ATOM 646 C CA . SER A 1 84 ? -14.887 -0.206 48.916 1.00 65.12 84 SER A CA 1
ATOM 647 C C . SER A 1 84 ? -16.207 -1.006 48.924 1.00 65.12 84 SER A C 1
ATOM 649 O O . SER A 1 84 ? -17.116 -0.716 48.140 1.00 65.12 84 SER A O 1
ATOM 651 N N . PRO A 1 85 ? -16.367 -2.011 49.810 1.00 61.44 85 PRO A N 1
ATOM 652 C CA . PRO A 1 85 ? -17.572 -2.850 49.853 1.00 61.44 85 PRO A CA 1
ATOM 653 C C . PRO A 1 85 ? -18.880 -2.074 50.082 1.00 61.44 85 PRO A C 1
ATOM 655 O O . PRO A 1 85 ? -19.941 -2.539 49.668 1.00 61.44 85 PRO A O 1
ATOM 658 N N . GLU A 1 86 ? -18.807 -0.909 50.733 1.00 62.19 86 GLU A N 1
ATOM 659 C CA . GLU A 1 86 ? -19.961 -0.057 51.047 1.00 62.19 86 GLU A CA 1
ATOM 660 C C . GLU A 1 86 ? -20.431 0.738 49.819 1.00 62.19 86 GLU A C 1
ATOM 662 O O . GLU A 1 86 ? -21.625 0.796 49.524 1.00 62.19 86 GLU A O 1
ATOM 667 N N . GLU A 1 87 ? -19.495 1.264 49.026 1.00 62.00 87 GLU A N 1
ATOM 668 C CA . GLU A 1 87 ? -19.794 1.989 47.783 1.00 62.00 87 GLU A CA 1
ATOM 669 C C . GLU A 1 87 ? -20.336 1.049 46.695 1.00 62.00 87 GLU A C 1
ATOM 671 O O . GLU A 1 87 ? -21.166 1.445 45.877 1.00 62.00 87 GLU A O 1
ATOM 676 N N . TRP A 1 88 ? -19.934 -0.228 46.723 1.00 62.19 88 TRP A N 1
ATOM 677 C CA . TRP A 1 88 ? -20.456 -1.252 45.815 1.00 62.19 88 TRP A CA 1
ATOM 678 C C . TRP A 1 88 ? -21.933 -1.589 46.057 1.00 62.19 88 TRP A C 1
ATOM 680 O O . TRP A 1 88 ? -22.655 -1.942 45.121 1.00 62.19 88 TRP A O 1
ATOM 690 N N . GLN A 1 89 ? -22.395 -1.484 47.304 1.00 65.12 89 GLN A N 1
ATOM 691 C CA . GLN A 1 89 ? -23.801 -1.695 47.657 1.00 65.12 89 GLN A CA 1
ATOM 692 C C . GLN A 1 89 ? -24.653 -0.465 47.342 1.00 65.12 89 GLN A C 1
ATOM 694 O O . GLN A 1 89 ? -25.765 -0.627 46.846 1.00 65.12 89 GLN A O 1
ATOM 699 N N . ALA A 1 90 ? -24.117 0.744 47.544 1.00 72.38 90 ALA A N 1
ATOM 700 C CA . ALA A 1 90 ? -24.783 1.982 47.140 1.00 72.38 90 ALA A CA 1
ATOM 701 C C . ALA A 1 90 ? -25.028 2.029 45.620 1.00 72.38 90 ALA A C 1
ATOM 703 O O . ALA A 1 90 ? -26.153 2.270 45.196 1.00 72.38 90 ALA A O 1
ATOM 704 N N . LEU A 1 91 ? -24.023 1.673 44.808 1.00 70.62 91 LEU A N 1
ATOM 705 C CA . LEU A 1 91 ? -24.155 1.603 43.345 1.00 70.62 91 LEU A CA 1
ATOM 706 C C . LEU A 1 91 ? -25.187 0.564 42.875 1.00 70.62 91 LEU A C 1
ATOM 708 O O . LEU A 1 91 ? -25.914 0.806 41.916 1.00 70.62 91 LEU A O 1
ATOM 712 N N . GLN A 1 92 ? -25.274 -0.594 43.539 1.00 71.06 92 GLN A N 1
ATOM 713 C CA . GLN A 1 92 ? -26.297 -1.600 43.223 1.00 71.06 92 GLN A CA 1
ATOM 714 C C . GLN A 1 92 ? -27.706 -1.148 43.619 1.00 71.06 92 GLN A C 1
ATOM 716 O O . GLN A 1 92 ? -28.659 -1.473 42.914 1.00 71.06 92 GLN A O 1
ATOM 721 N N . ALA A 1 93 ? -27.841 -0.407 44.722 1.00 74.19 93 ALA A N 1
ATOM 722 C CA . ALA A 1 93 ? -29.118 0.157 45.143 1.00 74.19 93 ALA A CA 1
ATOM 723 C C . ALA A 1 93 ? -29.604 1.245 44.171 1.00 74.19 93 ALA A C 1
ATOM 725 O O . ALA A 1 93 ? -30.776 1.252 43.811 1.00 74.19 93 ALA A O 1
ATOM 726 N N . GLU A 1 94 ? -28.696 2.100 43.696 1.00 71.62 94 GLU A N 1
ATOM 727 C CA . GLU A 1 94 ? -29.000 3.185 42.754 1.00 71.62 94 GLU A CA 1
ATOM 728 C C . GLU A 1 94 ? -29.405 2.641 41.366 1.00 71.62 94 GLU A C 1
ATOM 730 O O . GLU A 1 94 ? -30.417 3.055 40.799 1.00 71.62 94 GLU A O 1
ATOM 735 N N . LEU A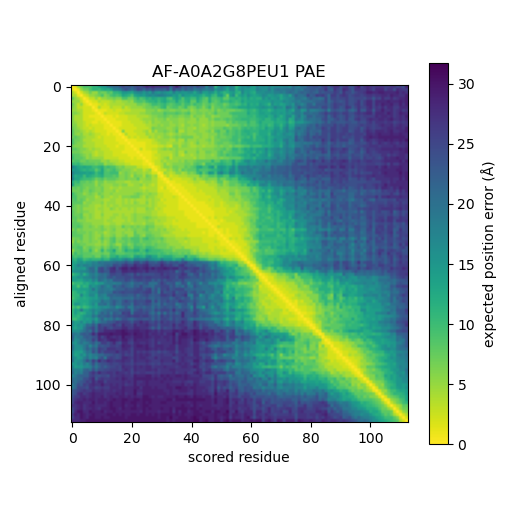 1 95 ? -28.715 1.600 40.876 1.00 74.56 95 LEU A N 1
ATOM 736 C CA . LEU A 1 95 ? -29.083 0.892 39.638 1.00 74.56 95 LEU A CA 1
ATOM 737 C C . LEU A 1 95 ? -30.433 0.160 39.733 1.00 74.56 95 LEU A C 1
ATOM 739 O O . LEU A 1 95 ? -31.165 0.087 38.743 1.00 74.56 95 LEU A O 1
ATOM 743 N N . ALA A 1 96 ? -30.772 -0.395 40.902 1.00 70.69 96 ALA A N 1
ATOM 744 C CA . ALA A 1 96 ? -32.067 -1.037 41.119 1.00 70.69 96 ALA A CA 1
ATOM 745 C C . ALA A 1 96 ? -33.215 -0.014 41.072 1.00 70.69 96 ALA A C 1
ATOM 747 O O . ALA A 1 96 ? -34.224 -0.281 40.424 1.00 70.69 96 ALA A O 1
ATOM 748 N N . SER A 1 97 ? -33.029 1.172 41.666 1.00 68.12 97 SER A N 1
ATOM 749 C CA . SER A 1 97 ? -34.019 2.254 41.591 1.00 68.12 97 SER A CA 1
ATOM 750 C C . SER A 1 97 ? -34.189 2.831 40.181 1.00 68.12 97 SER A C 1
ATOM 752 O O . SER A 1 97 ? -35.317 3.091 39.775 1.00 68.12 97 SER A O 1
ATOM 754 N N . GLU A 1 98 ? -33.110 2.967 39.400 1.00 63.69 98 GLU A N 1
ATOM 755 C CA . GLU A 1 98 ? -33.199 3.439 38.004 1.00 63.69 98 GLU A CA 1
ATOM 756 C C . GLU A 1 98 ? -33.928 2.428 37.099 1.00 63.69 98 GLU A C 1
ATOM 758 O O . GLU A 1 98 ? -34.711 2.811 36.231 1.00 63.69 98 GLU A O 1
ATOM 763 N N . THR A 1 99 ? -33.732 1.125 37.335 1.00 63.38 99 THR A N 1
ATOM 764 C CA . THR A 1 99 ? -34.423 0.063 36.579 1.00 63.38 99 THR A CA 1
ATOM 765 C C . THR A 1 99 ? -35.928 0.036 36.883 1.00 63.38 99 THR A C 1
ATOM 767 O O . THR A 1 99 ? -36.736 -0.264 36.002 1.00 63.38 99 THR A O 1
ATOM 770 N N . GLU A 1 100 ? -36.321 0.356 38.119 1.00 59.56 100 GLU A N 1
ATOM 771 C CA . GLU A 1 100 ? -37.728 0.482 38.520 1.00 59.56 100 GLU A CA 1
ATOM 772 C C . GLU A 1 100 ? -38.382 1.750 37.940 1.00 59.56 100 GLU A C 1
ATOM 774 O O . GLU A 1 100 ? -39.516 1.673 37.463 1.00 59.56 100 GLU A O 1
ATOM 779 N N . GLU A 1 101 ? -37.665 2.881 37.872 1.00 58.19 101 GLU A N 1
ATOM 780 C CA . GLU A 1 101 ? -38.148 4.103 37.203 1.00 58.19 101 GLU A CA 1
ATOM 781 C C . GLU A 1 101 ? -38.300 3.934 35.680 1.00 58.19 101 GLU A C 1
ATOM 783 O O . GLU A 1 101 ? -39.296 4.388 35.111 1.00 58.19 101 GLU A O 1
ATOM 788 N N . GLU A 1 102 ? -37.377 3.241 34.999 1.00 57.94 102 GLU A N 1
ATOM 789 C CA . GLU A 1 102 ? -37.530 2.923 33.568 1.00 57.94 102 GLU A CA 1
ATOM 790 C C . GLU A 1 102 ? -38.693 1.946 33.309 1.00 57.94 102 GLU A C 1
ATOM 792 O O . GLU A 1 102 ? -39.406 2.075 32.305 1.00 57.94 102 GLU A O 1
ATOM 797 N N . ALA A 1 103 ? -38.931 0.992 34.218 1.00 54.34 103 ALA A N 1
ATOM 798 C CA . ALA A 1 103 ? -40.056 0.062 34.130 1.00 54.34 103 ALA A CA 1
ATOM 799 C C . ALA A 1 103 ? -41.415 0.754 34.360 1.00 54.34 103 ALA A C 1
ATOM 801 O O . ALA A 1 103 ? -42.388 0.431 33.672 1.00 54.34 103 ALA A O 1
ATOM 802 N N . GLU A 1 104 ? -41.487 1.735 35.266 1.00 52.19 104 GLU A N 1
ATOM 803 C CA . GLU A 1 104 ? -42.681 2.570 35.451 1.00 52.19 104 GLU A CA 1
ATOM 804 C C . GLU A 1 104 ? -42.889 3.554 34.287 1.00 52.19 104 GLU A C 1
ATOM 806 O O . GLU A 1 104 ? -44.011 3.700 33.794 1.00 52.19 104 GLU A O 1
ATOM 811 N N . GLY A 1 105 ? -41.821 4.164 33.762 1.00 50.59 105 GLY A N 1
ATOM 812 C CA . GLY A 1 105 ? -41.884 5.052 32.596 1.00 50.59 105 GLY A CA 1
ATOM 813 C C . GLY A 1 105 ? -42.377 4.344 31.328 1.00 50.59 105 GLY A C 1
ATOM 814 O O . GLY A 1 105 ? -43.241 4.872 30.621 1.00 50.59 105 GLY A O 1
ATOM 815 N N . GLY A 1 106 ? -41.925 3.109 31.084 1.00 48.03 106 GLY A N 1
ATOM 816 C CA . GLY A 1 106 ? -42.355 2.287 29.945 1.00 48.03 106 GLY A CA 1
ATOM 817 C C . GLY A 1 106 ? -43.820 1.830 30.003 1.00 48.03 106 GLY A C 1
ATOM 818 O O . GLY A 1 106 ? -44.440 1.613 28.958 1.00 48.03 106 GLY A O 1
ATOM 819 N N . LEU A 1 107 ? -44.413 1.740 31.200 1.00 51.16 107 LEU A N 1
ATOM 820 C CA . LEU A 1 107 ? -45.841 1.443 31.367 1.00 51.16 107 LEU A CA 1
ATOM 821 C C . LEU A 1 107 ? -46.743 2.657 31.093 1.00 51.16 107 LEU A C 1
ATOM 823 O O . LEU A 1 107 ? -47.908 2.477 30.734 1.00 51.16 107 LEU A O 1
ATOM 827 N N . THR A 1 108 ? -46.224 3.884 31.216 1.00 51.41 108 THR A N 1
ATOM 828 C CA . THR A 1 108 ? -47.014 5.105 30.971 1.00 51.41 108 THR A CA 1
ATOM 829 C C . THR A 1 108 ? -47.116 5.502 29.494 1.00 51.41 108 THR A C 1
ATOM 831 O O . THR A 1 108 ? -48.066 6.200 29.131 1.00 51.41 108 THR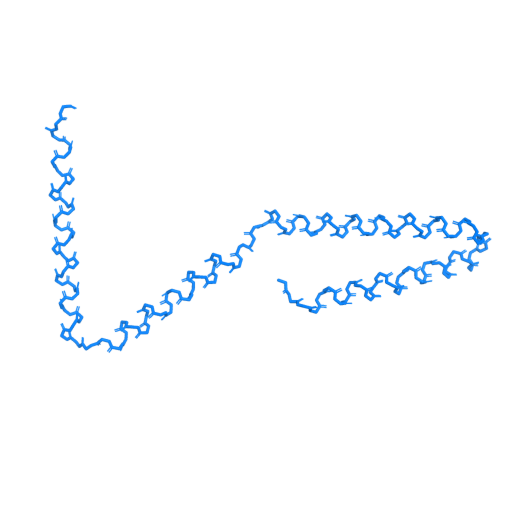 A O 1
ATOM 834 N N . GLU A 1 109 ? -46.220 5.023 28.620 1.00 50.50 109 GLU A N 1
ATOM 835 C CA . GLU A 1 109 ? -46.293 5.298 27.171 1.00 50.50 109 GLU A CA 1
ATOM 836 C C . GLU A 1 109 ? -47.160 4.292 26.387 1.00 50.50 109 GLU A C 1
ATOM 838 O O . GLU A 1 109 ? -47.798 4.667 25.409 1.00 50.50 109 GLU A O 1
ATOM 843 N N . GLN A 1 110 ? -47.288 3.038 26.839 1.00 48.16 110 GLN A N 1
ATOM 844 C CA . GLN A 1 110 ? -48.132 2.008 26.191 1.00 48.16 110 GLN A CA 1
ATOM 845 C C . GLN A 1 110 ? -49.640 2.121 26.518 1.00 48.16 110 GLN A C 1
ATOM 847 O O . GLN A 1 110 ? -50.434 1.272 26.115 1.00 48.16 110 GLN A O 1
ATOM 852 N N . GLY A 1 111 ? -50.049 3.156 27.259 1.00 49.03 111 GLY A N 1
ATOM 853 C CA . GLY A 1 111 ? -51.427 3.376 27.717 1.00 49.03 111 GLY A CA 1
ATOM 854 C C . GLY A 1 111 ? -52.060 4.691 27.256 1.00 49.03 111 GLY A C 1
ATOM 855 O O . GLY A 1 111 ? -53.094 5.081 27.800 1.00 49.03 111 GLY A O 1
ATOM 856 N N . LYS A 1 112 ? -51.460 5.402 26.292 1.00 49.19 112 LYS A N 1
ATOM 857 C CA . LYS A 1 112 ? -51.990 6.674 25.783 1.00 49.19 112 LYS A CA 1
ATOM 858 C C . LYS A 1 112 ? -52.133 6.658 24.257 1.00 49.19 112 LYS A C 1
ATOM 860 O O . LYS A 1 112 ? -51.336 7.266 23.555 1.00 49.19 112 LYS A O 1
ATOM 865 N N . CYS A 1 113 ? -53.244 6.046 23.836 1.00 41.72 113 CYS A N 1
ATOM 866 C CA . CYS A 1 113 ? -53.918 6.147 22.530 1.00 41.72 113 CYS A CA 1
ATOM 867 C C . CYS A 1 113 ? -53.307 5.390 21.344 1.00 41.72 113 CYS A C 1
ATOM 869 O O . CYS A 1 113 ? -52.220 5.771 20.869 1.00 41.72 113 CYS A O 1
#